Protein AF-A0A7L5DXM5-F1 (afdb_monomer_lite)

Secondary structure (DSSP, 8-state):
--------SSHHHHT-SS---BPTTS-B-GGGTT---HHHHHHHIIIIIHHHHHHHS---S--EEEEETHHHHHHHHHHHH-TTS-SEEEEES--TTHHHHHHHHT--

Foldseek 3Di:
DDDDDDDDDLLQQQLAQQQDQADPPGDGHPSSRNHRNPVVNVCCVQPPVVVVCVVVDVDDPAFEQEDEASSLVSQLVCVLPVVNRHDYYHRHHYVCPPPVNVSVVSVD

Sequence (108 aa):
MIVVAITNTDRTRDLTPTNSLTEPGGKHNEEFKNSGGGEQFISFIEKELMPHVDSLYPTALYKVLIGHSFGALTVVKVLINHTKLFNAYVAIDPSMWWDQQKLLQQAG

Structure (mmCIF, N/CA/C/O backbone):
data_AF-A0A7L5DXM5-F1
#
_entry.id   AF-A0A7L5DXM5-F1
#
loop_
_atom_site.group_PDB
_atom_site.id
_atom_site.type_symbol
_atom_site.label_atom_id
_atom_site.label_alt_id
_atom_site.label_comp_id
_atom_site.label_asym_id
_atom_site.label_entity_id
_atom_site.label_seq_id
_atom_site.pdbx_PDB_ins_code
_atom_site.Cartn_x
_atom_site.Cartn_y
_atom_site.Cartn_z
_atom_site.occupancy
_atom_site.B_iso_or_equiv
_atom_site.auth_seq_id
_atom_site.auth_comp_id
_atom_site.auth_asym_id
_atom_site.auth_atom_id
_atom_site.pdbx_PDB_model_num
ATOM 1 N N . MET A 1 1 ? -17.192 -8.108 12.432 1.00 89.88 1 MET A N 1
ATOM 2 C CA . MET A 1 1 ? -16.014 -7.799 11.592 1.00 89.88 1 MET A CA 1
ATOM 3 C C . MET A 1 1 ? -16.473 -6.885 10.473 1.00 89.88 1 MET A C 1
ATOM 5 O O . MET A 1 1 ? -17.488 -7.197 9.865 1.00 89.88 1 MET A O 1
ATOM 9 N N . ILE A 1 2 ? -15.777 -5.772 10.245 1.00 97.69 2 ILE A N 1
ATOM 10 C CA . ILE A 1 2 ? -16.022 -4.871 9.110 1.00 97.69 2 ILE A CA 1
ATOM 11 C C . ILE A 1 2 ? -14.936 -5.160 8.075 1.00 97.69 2 ILE A C 1
ATOM 13 O O . ILE A 1 2 ? -13.767 -5.270 8.439 1.00 97.69 2 ILE A O 1
ATOM 17 N N . VAL A 1 3 ? -15.323 -5.313 6.810 1.00 97.94 3 VAL A N 1
ATOM 18 C CA . VAL A 1 3 ? -14.391 -5.492 5.691 1.00 97.94 3 VAL A CA 1
ATOM 19 C C . VAL A 1 3 ? -14.474 -4.253 4.812 1.00 97.94 3 VAL A C 1
ATOM 21 O O . VAL A 1 3 ? -15.557 -3.894 4.356 1.00 97.94 3 VAL A O 1
ATOM 24 N N . VAL A 1 4 ? -13.331 -3.609 4.582 1.00 98.38 4 VAL A N 1
ATOM 25 C CA . VAL A 1 4 ? -13.213 -2.425 3.723 1.00 98.38 4 VAL A CA 1
ATOM 26 C C . VAL A 1 4 ? -12.366 -2.805 2.516 1.00 98.38 4 VAL A C 1
ATOM 28 O O . VAL A 1 4 ? -11.194 -3.143 2.662 1.00 98.38 4 VAL A O 1
ATOM 31 N N . ALA A 1 5 ? -12.965 -2.777 1.326 1.00 98.19 5 ALA A N 1
ATOM 32 C CA . ALA A 1 5 ? -12.262 -3.012 0.071 1.00 98.19 5 ALA A CA 1
ATOM 33 C C . ALA A 1 5 ? -11.892 -1.672 -0.574 1.00 98.19 5 ALA A C 1
ATOM 35 O O . ALA A 1 5 ? -12.757 -0.820 -0.769 1.00 98.19 5 ALA A O 1
ATOM 36 N N . ILE A 1 6 ? -10.616 -1.495 -0.919 1.00 98.19 6 ILE A N 1
ATOM 37 C CA . ILE A 1 6 ? -10.125 -0.300 -1.610 1.00 98.19 6 ILE A CA 1
ATOM 38 C C . ILE A 1 6 ? -10.057 -0.615 -3.104 1.00 98.19 6 ILE A C 1
ATOM 40 O O . ILE A 1 6 ? -9.240 -1.424 -3.544 1.00 98.19 6 ILE A O 1
ATOM 44 N N . THR A 1 7 ? -10.939 -0.007 -3.893 1.00 97.38 7 THR A N 1
ATOM 45 C CA . THR A 1 7 ? -10.910 -0.131 -5.355 1.00 97.38 7 THR A CA 1
ATOM 46 C C . THR A 1 7 ? -9.773 0.709 -5.929 1.00 97.38 7 THR A C 1
ATOM 48 O O . THR A 1 7 ? -9.622 1.872 -5.563 1.00 97.38 7 THR A O 1
ATOM 51 N N . ASN A 1 8 ? -8.988 0.142 -6.846 1.00 96.00 8 ASN A N 1
ATOM 52 C CA . ASN A 1 8 ? -7.878 0.863 -7.470 1.00 96.00 8 ASN A CA 1
ATOM 53 C C . ASN A 1 8 ? -8.372 1.959 -8.422 1.00 96.00 8 ASN A C 1
ATOM 55 O O . ASN A 1 8 ? -9.367 1.772 -9.122 1.00 96.00 8 ASN A O 1
ATOM 59 N N . THR A 1 9 ? -7.608 3.051 -8.505 1.00 96.19 9 THR A N 1
ATOM 60 C CA . THR A 1 9 ? -7.712 4.033 -9.597 1.00 96.19 9 THR A CA 1
ATOM 61 C C . THR A 1 9 ? -6.519 3.892 -10.538 1.00 96.19 9 THR A C 1
ATOM 63 O O . THR A 1 9 ? -6.692 3.529 -11.697 1.00 96.19 9 THR A O 1
ATOM 66 N N . ASP A 1 10 ? -5.302 4.054 -10.014 1.00 97.62 10 ASP A N 1
ATOM 67 C CA . ASP A 1 10 ? -4.047 3.725 -10.690 1.00 97.62 10 ASP A CA 1
ATOM 68 C C . ASP A 1 10 ? -3.274 2.733 -9.815 1.00 97.62 10 ASP A C 1
ATOM 70 O O . ASP A 1 10 ? -2.566 3.098 -8.876 1.00 97.62 10 ASP A O 1
ATOM 74 N N . ARG A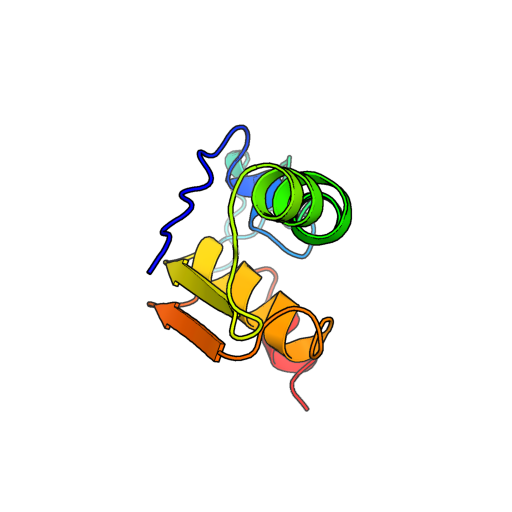 1 11 ? -3.449 1.442 -10.116 1.00 96.62 11 ARG A N 1
ATOM 75 C CA . ARG A 1 11 ? -2.883 0.343 -9.324 1.00 96.62 11 ARG A CA 1
ATOM 76 C C . ARG A 1 11 ? -1.359 0.409 -9.261 1.00 96.62 11 ARG A C 1
ATOM 78 O O . ARG A 1 11 ? -0.781 0.096 -8.223 1.00 96.62 11 ARG A O 1
ATOM 85 N N . THR A 1 12 ? -0.706 0.749 -10.369 1.00 97.31 12 THR A N 1
ATOM 86 C CA . THR A 1 12 ? 0.756 0.768 -10.427 1.00 97.31 12 THR A CA 1
ATOM 87 C C . THR A 1 12 ? 1.293 1.927 -9.609 1.00 97.31 12 THR A C 1
ATOM 89 O O . THR A 1 12 ? 2.218 1.722 -8.830 1.00 97.31 12 THR A O 1
ATOM 92 N N . ARG A 1 13 ? 0.684 3.112 -9.709 1.00 98.38 13 ARG A N 1
ATOM 93 C CA . ARG A 1 13 ? 1.037 4.255 -8.863 1.00 98.38 13 ARG A CA 1
ATOM 94 C C . ARG A 1 13 ? 0.856 3.928 -7.385 1.00 98.38 13 ARG A C 1
ATOM 96 O O . ARG A 1 13 ? 1.805 4.050 -6.619 1.00 98.38 13 ARG A O 1
ATOM 103 N N . ASP A 1 14 ? -0.337 3.491 -7.001 1.00 98.56 14 ASP A N 1
ATOM 104 C CA . ASP A 1 14 ? -0.735 3.401 -5.594 1.00 98.56 14 ASP A CA 1
ATOM 105 C C . ASP A 1 14 ? -0.070 2.224 -4.861 1.00 98.56 14 ASP A C 1
ATOM 107 O O . ASP A 1 14 ? 0.212 2.310 -3.667 1.00 98.56 14 ASP A O 1
ATOM 111 N N . LEU A 1 15 ? 0.210 1.116 -5.560 1.00 98.38 15 LEU A N 1
ATOM 112 C CA . LEU A 1 15 ? 0.685 -0.123 -4.931 1.00 98.38 15 LEU A CA 1
ATOM 113 C C . LEU A 1 15 ? 2.190 -0.388 -5.092 1.00 98.38 15 LEU A C 1
ATOM 115 O O . LEU A 1 15 ? 2.660 -1.489 -4.799 1.00 98.38 15 LEU A O 1
ATOM 119 N N . THR A 1 16 ? 2.970 0.593 -5.552 1.00 98.06 16 THR A N 1
ATOM 120 C CA . THR A 1 16 ? 4.429 0.449 -5.687 1.00 98.06 16 THR A CA 1
ATOM 121 C C . THR A 1 16 ? 5.174 1.497 -4.851 1.00 98.06 16 THR A C 1
ATOM 123 O O . THR A 1 16 ? 4.828 2.680 -4.876 1.00 98.06 16 THR A O 1
ATOM 126 N N . PRO A 1 17 ? 6.196 1.092 -4.071 1.00 96.56 17 PRO A N 1
ATOM 127 C CA . PRO A 1 17 ? 6.851 1.975 -3.104 1.00 96.56 17 PRO A CA 1
ATOM 128 C C . PRO A 1 17 ? 7.848 2.951 -3.740 1.00 96.56 17 PRO A C 1
ATOM 130 O O . PRO A 1 17 ? 8.207 3.947 -3.121 1.00 96.56 17 PRO A O 1
ATOM 133 N N . THR A 1 18 ? 8.331 2.652 -4.945 1.00 96.94 18 THR A N 1
ATOM 134 C CA . THR A 1 18 ? 9.346 3.428 -5.665 1.00 96.94 18 THR A CA 1
ATOM 135 C C . THR A 1 18 ? 8.997 3.501 -7.143 1.00 96.94 18 THR A C 1
ATOM 137 O O . THR A 1 18 ? 8.329 2.608 -7.670 1.00 96.94 18 THR A O 1
ATOM 140 N N . ASN A 1 19 ? 9.460 4.559 -7.810 1.00 96.88 19 ASN A N 1
ATOM 141 C CA . ASN A 1 19 ? 9.331 4.680 -9.255 1.00 96.88 19 ASN A CA 1
ATOM 142 C C . ASN A 1 19 ? 10.372 3.785 -9.942 1.00 96.88 19 ASN A C 1
ATOM 144 O O . ASN A 1 19 ? 11.572 3.906 -9.688 1.00 96.88 19 ASN A O 1
ATOM 148 N N . SER A 1 20 ? 9.903 2.869 -10.783 1.00 96.50 20 SER A N 1
ATOM 149 C CA . SER A 1 20 ? 10.738 1.967 -11.569 1.00 96.50 20 SER A CA 1
ATOM 150 C C . SER A 1 20 ? 10.014 1.593 -12.853 1.00 96.50 20 SER A C 1
ATOM 152 O O . SER A 1 20 ? 8.805 1.392 -12.849 1.00 96.50 20 SER A O 1
ATOM 154 N N . LEU A 1 21 ? 10.760 1.464 -13.947 1.00 95.75 21 LEU A N 1
ATOM 155 C CA . LEU A 1 21 ? 10.246 0.981 -15.232 1.00 95.75 21 LEU A CA 1
ATOM 156 C C . LEU A 1 21 ? 10.601 -0.487 -15.478 1.00 95.75 21 LEU A C 1
ATOM 158 O O . LEU A 1 21 ? 10.367 -0.998 -16.566 1.00 95.75 21 LEU A O 1
ATOM 162 N N . THR A 1 22 ? 11.240 -1.149 -14.516 1.00 93.19 22 THR A N 1
ATOM 163 C CA . THR A 1 22 ? 11.949 -2.404 -14.766 1.00 93.19 22 THR A CA 1
ATOM 164 C C . THR A 1 22 ? 11.161 -3.605 -14.268 1.00 93.19 22 THR A C 1
ATOM 166 O O . THR A 1 22 ? 10.847 -3.718 -13.084 1.00 93.19 22 THR A O 1
ATOM 169 N N . GLU A 1 23 ? 10.900 -4.538 -15.173 1.00 89.69 23 GLU A N 1
ATOM 170 C CA . GLU A 1 23 ? 10.325 -5.849 -14.894 1.00 89.69 23 GLU A CA 1
ATOM 171 C C . GLU A 1 23 ? 11.373 -6.876 -14.437 1.00 89.69 23 GLU A C 1
ATOM 173 O O . GLU A 1 23 ? 12.585 -6.670 -14.608 1.00 89.69 23 GLU A O 1
ATOM 178 N N . PRO A 1 24 ? 10.934 -8.039 -13.912 1.00 85.81 24 PRO A N 1
ATOM 179 C CA . PRO A 1 24 ? 11.821 -9.178 -13.723 1.00 85.81 24 PRO A CA 1
ATOM 180 C C . PRO A 1 24 ? 12.572 -9.505 -15.019 1.00 85.81 24 PRO A C 1
ATOM 182 O O . PRO A 1 24 ? 11.982 -9.626 -16.091 1.00 85.81 24 PRO A O 1
ATOM 185 N N . GLY A 1 25 ? 13.895 -9.645 -14.925 1.00 85.38 25 GLY A N 1
ATOM 186 C CA . GLY A 1 25 ? 14.756 -9.882 -16.088 1.00 85.38 25 GLY A CA 1
ATOM 187 C C . GLY A 1 25 ? 15.239 -8.616 -16.805 1.00 85.38 25 GLY A C 1
ATOM 188 O O . GLY A 1 25 ? 15.897 -8.735 -17.834 1.00 85.38 25 GLY A O 1
ATOM 189 N N . GLY A 1 26 ? 14.962 -7.420 -16.272 1.00 85.25 26 GLY A N 1
ATOM 190 C CA . GLY A 1 26 ? 15.592 -6.175 -16.725 1.00 85.25 26 GLY A CA 1
ATOM 191 C C . GLY A 1 26 ? 14.915 -5.499 -17.919 1.00 85.25 26 GLY A C 1
ATOM 192 O O . GLY A 1 26 ? 15.464 -4.546 -18.467 1.00 85.25 26 GLY A O 1
ATOM 193 N N . LYS A 1 27 ? 13.739 -5.975 -18.339 1.00 90.06 27 LYS A N 1
ATOM 194 C CA . LYS A 1 27 ? 12.966 -5.351 -19.420 1.00 90.06 27 LYS A CA 1
ATOM 195 C C . LYS A 1 27 ? 12.299 -4.070 -18.934 1.00 90.06 27 LYS A C 1
ATOM 197 O O . LYS A 1 27 ? 11.851 -4.006 -17.792 1.00 90.06 27 LYS A O 1
ATOM 202 N N . HIS A 1 28 ? 12.203 -3.075 -19.810 1.00 92.19 28 HIS A N 1
ATOM 203 C CA . HIS A 1 28 ? 11.390 -1.894 -19.549 1.00 92.19 28 HIS A CA 1
ATOM 204 C C . HIS A 1 28 ? 9.918 -2.159 -19.862 1.00 92.19 28 HIS A C 1
ATOM 206 O O . HIS A 1 28 ? 9.602 -2.719 -20.911 1.00 92.19 28 HIS A O 1
ATOM 212 N N . ASN A 1 29 ? 9.039 -1.727 -18.959 1.00 93.25 29 ASN A N 1
ATOM 213 C CA . ASN A 1 29 ? 7.595 -1.726 -19.139 1.00 93.25 29 ASN A CA 1
ATOM 214 C C . ASN A 1 29 ? 7.043 -0.306 -18.919 1.00 93.25 29 ASN A C 1
ATOM 216 O O . ASN A 1 29 ? 7.050 0.228 -17.809 1.00 93.25 29 ASN A O 1
ATOM 220 N N . GLU A 1 30 ? 6.527 0.289 -19.995 1.00 94.00 30 GLU A N 1
ATOM 221 C CA . GLU A 1 30 ? 5.925 1.628 -20.005 1.00 94.00 30 GLU A CA 1
ATOM 222 C C . GLU A 1 30 ? 4.647 1.732 -19.157 1.00 94.00 30 GLU A C 1
ATOM 224 O O . GLU A 1 30 ? 4.268 2.825 -18.736 1.00 94.00 30 GLU A O 1
ATOM 229 N N . GLU A 1 31 ? 3.987 0.615 -18.842 1.00 91.31 31 GLU A N 1
ATOM 230 C CA . GLU A 1 31 ? 2.853 0.584 -17.911 1.00 91.31 31 GLU A CA 1
ATOM 231 C C . GLU A 1 31 ? 3.269 0.983 -16.488 1.00 91.31 31 GLU A C 1
ATOM 233 O O . GLU A 1 31 ? 2.430 1.388 -15.680 1.00 91.31 31 GLU A O 1
ATOM 238 N N . PHE A 1 32 ? 4.568 0.919 -16.172 1.00 95.94 32 PHE A N 1
ATOM 239 C CA . PHE A 1 32 ? 5.099 1.289 -14.863 1.00 95.94 32 PHE A CA 1
ATOM 240 C C . PHE A 1 32 ? 5.524 2.755 -14.754 1.00 95.94 32 PHE A C 1
ATOM 242 O O . PHE A 1 32 ? 5.980 3.180 -13.692 1.00 95.94 32 PHE A O 1
ATOM 249 N N . LYS A 1 33 ? 5.327 3.565 -15.800 1.00 96.06 33 LYS A N 1
ATOM 250 C CA . LYS A 1 33 ? 5.734 4.982 -15.819 1.00 96.06 33 LYS A CA 1
ATOM 251 C C . LYS A 1 33 ? 5.174 5.824 -14.671 1.00 96.06 33 LYS A C 1
ATOM 253 O O . LYS A 1 33 ? 5.848 6.735 -14.201 1.00 96.06 33 LYS A O 1
ATOM 258 N N . ASN A 1 34 ? 3.982 5.482 -14.182 1.00 96.62 34 ASN A N 1
ATOM 259 C CA . ASN A 1 34 ? 3.319 6.183 -13.080 1.00 96.62 34 ASN A CA 1
ATOM 260 C C . ASN A 1 34 ? 3.622 5.581 -11.693 1.00 96.62 34 ASN A C 1
ATOM 262 O O . ASN A 1 34 ? 3.011 5.996 -10.713 1.00 96.62 34 ASN A O 1
ATOM 266 N N . SER A 1 35 ? 4.510 4.588 -11.590 1.00 97.94 35 SER A N 1
ATOM 267 C CA . SER A 1 35 ? 4.829 3.913 -10.324 1.00 97.94 35 SER A CA 1
ATOM 268 C C . SER A 1 35 ? 5.433 4.846 -9.262 1.00 97.94 35 SER A C 1
ATOM 270 O O . SER A 1 35 ? 5.935 5.930 -9.565 1.00 97.94 35 SER A O 1
ATOM 272 N N . GLY A 1 36 ? 5.430 4.400 -8.004 1.00 97.69 36 GLY A N 1
ATOM 273 C CA . GLY A 1 36 ? 6.103 5.072 -6.891 1.00 97.69 36 GLY A CA 1
ATOM 274 C C . GLY A 1 36 ? 5.223 5.972 -6.028 1.00 97.69 36 GLY A C 1
ATOM 275 O O . GLY A 1 36 ? 5.755 6.751 -5.244 1.00 97.69 36 GLY A O 1
ATOM 276 N N . GLY A 1 37 ? 3.899 5.871 -6.144 1.00 98.19 37 GLY A N 1
ATOM 277 C CA . GLY A 1 37 ? 2.934 6.611 -5.325 1.00 98.19 37 GLY A CA 1
ATOM 278 C C . GLY A 1 37 ? 2.556 5.932 -4.001 1.00 98.19 37 GLY A C 1
ATOM 279 O O . GLY A 1 37 ? 1.593 6.343 -3.352 1.00 98.19 37 GLY A O 1
ATOM 280 N N . GLY A 1 38 ? 3.273 4.877 -3.598 1.00 97.62 38 GLY A N 1
ATOM 281 C CA . GLY A 1 38 ? 2.915 4.055 -2.441 1.00 97.62 38 GLY A CA 1
ATOM 282 C C . GLY A 1 38 ? 2.805 4.816 -1.118 1.00 97.62 38 GLY A C 1
ATOM 283 O O . GLY A 1 38 ? 1.890 4.551 -0.345 1.00 97.62 38 GLY A O 1
ATOM 284 N N . GLU A 1 39 ? 3.677 5.791 -0.846 1.00 98.00 39 GLU A N 1
ATOM 285 C CA . GLU A 1 39 ? 3.585 6.589 0.392 1.00 98.00 39 GLU A CA 1
ATOM 286 C C . GLU A 1 39 ? 2.348 7.495 0.411 1.00 98.00 39 GLU A C 1
ATOM 288 O O . GLU A 1 39 ? 1.711 7.657 1.452 1.00 98.00 39 GLU A O 1
ATOM 293 N N . GLN A 1 40 ? 1.959 8.058 -0.738 1.00 98.56 40 GLN A N 1
ATOM 294 C CA . GLN A 1 40 ? 0.731 8.846 -0.842 1.00 98.56 40 GLN A CA 1
ATOM 295 C C . GLN A 1 40 ? -0.496 7.964 -0.603 1.00 98.56 40 GLN A C 1
ATOM 297 O O . GLN A 1 40 ? -1.404 8.365 0.123 1.00 98.56 40 GLN A O 1
ATOM 302 N N . PHE A 1 41 ? -0.496 6.745 -1.144 1.00 98.62 41 PHE A N 1
ATOM 303 C CA . PHE A 1 41 ? -1.568 5.783 -0.911 1.00 98.62 41 PHE A CA 1
ATOM 304 C C . PHE A 1 41 ? -1.672 5.365 0.565 1.00 98.62 41 PHE A C 1
ATOM 306 O O . PHE A 1 41 ? -2.767 5.337 1.125 1.00 98.62 41 PHE A O 1
ATOM 313 N N . ILE A 1 42 ? -0.541 5.114 1.233 1.00 98.56 42 ILE A N 1
ATOM 314 C CA . ILE A 1 42 ? -0.512 4.814 2.674 1.00 98.56 42 ILE A CA 1
ATOM 315 C C . ILE A 1 42 ? -1.022 6.012 3.488 1.00 98.56 42 ILE A C 1
ATOM 317 O O . ILE A 1 42 ? -1.836 5.833 4.394 1.00 98.56 42 ILE A O 1
ATOM 321 N N . SER A 1 43 ? -0.616 7.236 3.133 1.00 98.62 43 SER A N 1
ATOM 322 C CA . SER A 1 43 ? -1.103 8.453 3.792 1.00 98.62 43 SER A CA 1
ATOM 323 C C . SER A 1 43 ? -2.611 8.646 3.612 1.00 98.62 43 SER A C 1
ATOM 325 O O . SER A 1 43 ? -3.268 9.082 4.553 1.00 98.62 43 SER A O 1
ATOM 327 N N . PHE A 1 44 ? -3.170 8.324 2.442 1.00 98.62 44 PHE A N 1
ATOM 328 C CA . PHE A 1 44 ? -4.620 8.326 2.221 1.00 98.62 44 PHE A CA 1
ATOM 329 C C 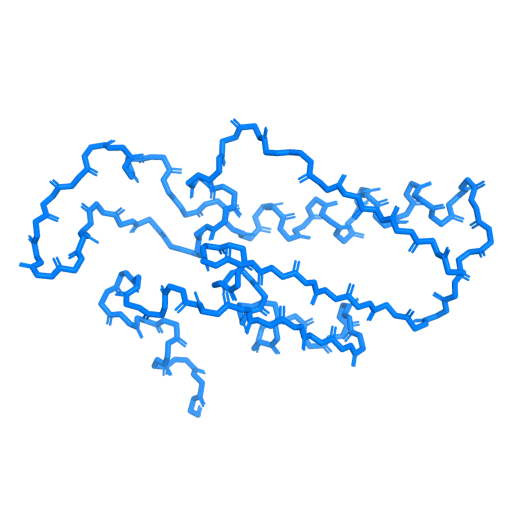. PHE A 1 44 ? -5.319 7.324 3.150 1.00 98.62 44 PHE A C 1
ATOM 331 O O . PHE A 1 44 ? -6.301 7.664 3.813 1.00 98.62 44 PHE A O 1
ATOM 338 N N . ILE A 1 45 ? -4.789 6.099 3.249 1.00 98.56 45 ILE A N 1
ATOM 339 C CA . ILE A 1 45 ? -5.344 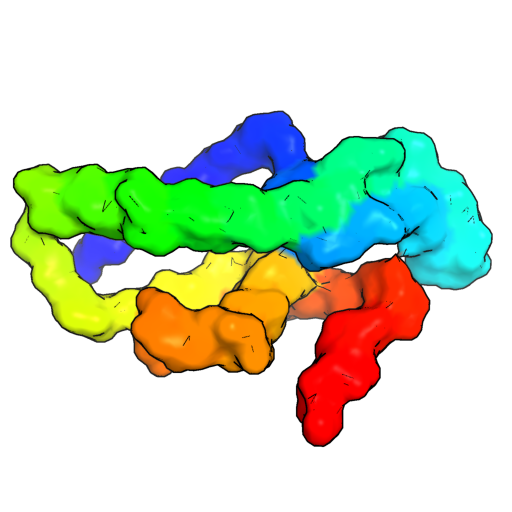5.073 4.138 1.00 98.56 45 ILE A CA 1
ATOM 340 C C . ILE A 1 45 ? -5.366 5.574 5.588 1.00 98.56 45 ILE A C 1
ATOM 342 O O . ILE A 1 45 ? -6.401 5.491 6.248 1.00 98.56 45 ILE A O 1
ATOM 346 N N . GLU A 1 46 ? -4.240 6.098 6.074 1.00 98.44 46 GLU A N 1
ATOM 347 C CA . GLU A 1 46 ? -4.076 6.544 7.460 1.00 98.44 46 GLU A CA 1
ATOM 348 C C . GLU A 1 46 ? -4.916 7.781 7.790 1.00 98.44 46 GLU A C 1
ATOM 350 O O . GLU A 1 46 ? -5.564 7.823 8.834 1.00 98.44 46 GLU A O 1
ATOM 355 N N . LYS A 1 47 ? -4.878 8.806 6.936 1.00 98.62 47 LYS A N 1
ATOM 356 C CA . LYS A 1 47 ? -5.359 10.150 7.294 1.00 98.62 47 LYS A CA 1
ATOM 357 C C . LYS A 1 47 ? -6.757 10.457 6.788 1.00 98.62 47 LYS A C 1
ATOM 359 O O . LYS A 1 47 ? -7.372 11.398 7.279 1.00 98.62 47 LYS A O 1
ATOM 364 N N . GLU A 1 48 ? -7.260 9.682 5.833 1.00 98.75 48 GLU A N 1
ATOM 365 C CA . GLU A 1 48 ? -8.565 9.925 5.219 1.00 98.75 48 GLU A CA 1
ATOM 366 C C . GLU A 1 48 ? -9.483 8.718 5.397 1.00 98.75 48 GLU A C 1
ATOM 368 O O . GLU A 1 48 ? -10.518 8.821 6.056 1.00 98.75 48 GLU A O 1
ATOM 373 N N . LEU A 1 49 ? -9.090 7.552 4.874 1.00 98.38 49 LEU A N 1
ATOM 374 C CA . LEU A 1 49 ? -9.960 6.376 4.856 1.00 98.38 49 LEU A CA 1
ATOM 375 C C . LEU A 1 49 ? -10.258 5.848 6.262 1.00 98.38 49 LEU A C 1
ATOM 377 O O . LEU A 1 49 ? -11.423 5.639 6.597 1.00 98.38 49 LEU A O 1
ATOM 381 N N . MET A 1 50 ? -9.228 5.619 7.083 1.00 97.75 50 MET A N 1
ATOM 382 C CA . MET A 1 50 ? -9.423 5.104 8.440 1.00 97.75 50 MET A CA 1
ATOM 383 C C . MET A 1 50 ? -10.291 6.045 9.294 1.00 97.75 50 MET A C 1
ATOM 385 O O . MET A 1 50 ? -11.300 5.564 9.810 1.00 97.75 50 MET A O 1
ATOM 389 N N . PRO A 1 51 ? -10.008 7.364 9.393 1.00 98.38 51 PRO A N 1
ATOM 390 C CA . PRO A 1 51 ? -10.869 8.293 10.123 1.00 98.38 51 PRO A CA 1
ATOM 391 C C . PRO A 1 51 ? -12.299 8.337 9.590 1.00 98.38 51 PRO A C 1
ATOM 393 O O . PRO A 1 51 ? -13.243 8.420 10.373 1.00 98.38 51 PRO A O 1
ATOM 396 N N . HIS A 1 52 ? -12.482 8.248 8.269 1.00 98.62 52 HIS A N 1
ATOM 397 C CA . HIS A 1 52 ? -13.815 8.232 7.680 1.00 98.62 52 HIS A CA 1
ATOM 398 C C . HIS A 1 52 ? -14.611 6.991 8.112 1.00 98.62 52 HIS A C 1
ATOM 400 O O . HIS A 1 52 ? -15.751 7.119 8.558 1.00 98.62 52 HIS A O 1
ATOM 406 N N . VAL A 1 53 ? -14.007 5.800 8.057 1.00 98.38 53 VAL A N 1
ATOM 407 C CA . VAL A 1 53 ? -14.659 4.550 8.486 1.00 98.38 53 VAL A CA 1
ATOM 408 C C . VAL A 1 53 ? -14.926 4.557 9.994 1.00 98.38 53 VAL A C 1
ATOM 410 O O . VAL A 1 53 ? -16.033 4.211 10.405 1.00 98.38 53 VAL A O 1
ATOM 413 N N . ASP A 1 54 ? -13.958 5.006 10.799 1.00 97.81 54 ASP A N 1
ATOM 414 C CA . ASP A 1 54 ? -14.078 5.131 12.259 1.00 97.81 54 ASP A CA 1
ATOM 415 C C . ASP A 1 54 ? -15.187 6.132 12.660 1.00 97.81 54 ASP A C 1
ATOM 417 O O . ASP A 1 54 ? -15.801 5.986 13.715 1.00 97.81 54 ASP A O 1
ATOM 421 N N . SER A 1 55 ? -15.494 7.124 11.812 1.00 98.38 55 SER A N 1
ATOM 422 C CA . SER A 1 55 ? -16.582 8.087 12.057 1.00 98.38 55 SER A CA 1
ATOM 423 C C . SER A 1 55 ? -17.984 7.531 11.779 1.00 98.38 55 SER A C 1
ATOM 425 O O . SER A 1 55 ? -18.962 7.994 12.365 1.00 98.38 55 SER A O 1
ATOM 427 N N . LEU A 1 56 ? -18.092 6.548 10.879 1.00 98.38 56 LEU A N 1
ATOM 428 C CA . LEU A 1 56 ? -19.371 5.996 10.421 1.00 98.38 56 LEU A CA 1
ATOM 429 C C . LEU A 1 56 ? -19.763 4.707 11.143 1.00 98.38 56 LEU A C 1
ATOM 431 O O . LEU A 1 56 ? -20.947 4.375 11.201 1.00 98.38 56 LEU A O 1
ATOM 435 N N . TYR A 1 57 ? -18.788 3.971 11.675 1.00 97.88 57 TYR A N 1
ATOM 436 C CA . TYR A 1 57 ? -19.007 2.651 12.250 1.00 97.88 57 TYR A CA 1
ATOM 437 C C . TYR A 1 57 ? -18.228 2.473 13.558 1.00 97.88 57 TYR A C 1
ATOM 439 O O . TYR A 1 57 ? -17.117 2.980 13.683 1.00 97.88 57 TYR A O 1
ATOM 447 N N . PRO A 1 58 ? -18.749 1.691 14.521 1.00 96.81 58 PRO A N 1
ATOM 448 C CA . PRO A 1 58 ? -18.003 1.324 15.721 1.00 96.81 58 PRO A CA 1
ATOM 449 C C . PRO A 1 58 ? -16.915 0.299 15.367 1.00 96.81 58 PRO A C 1
ATOM 451 O O . PRO A 1 58 ? -17.129 -0.916 15.423 1.00 96.81 58 PRO A O 1
ATOM 454 N N . THR A 1 59 ? -15.751 0.782 14.941 1.00 97.69 59 THR A N 1
ATOM 455 C CA . THR A 1 59 ? -14.617 -0.061 14.556 1.00 97.69 59 THR A CA 1
ATOM 456 C C . THR A 1 59 ? -13.894 -0.639 15.774 1.00 97.69 59 THR A C 1
ATOM 458 O O . THR A 1 59 ? -13.939 -0.110 16.885 1.00 97.69 59 THR A O 1
ATOM 461 N N . ALA A 1 60 ? -13.225 -1.776 15.577 1.00 96.31 60 ALA A N 1
ATOM 462 C CA . ALA A 1 60 ? -12.361 -2.364 16.594 1.00 96.31 60 ALA A CA 1
ATOM 463 C C . ALA A 1 60 ? -10.949 -1.765 16.514 1.00 96.31 60 ALA A C 1
ATOM 465 O O . ALA A 1 60 ? -10.481 -1.403 15.435 1.00 96.31 60 ALA A O 1
ATOM 466 N N . LEU A 1 61 ? -10.233 -1.755 17.643 1.00 95.25 61 LEU A N 1
ATOM 467 C C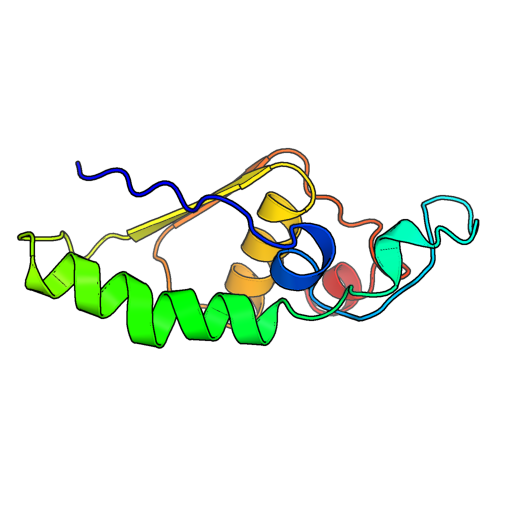A . LEU A 1 61 ? -8.830 -1.321 17.684 1.00 95.25 61 LEU A CA 1
ATOM 468 C C . LEU A 1 61 ? -7.901 -2.227 16.860 1.00 95.25 61 LEU A C 1
ATOM 470 O O . LEU A 1 61 ? -6.860 -1.767 16.406 1.00 95.25 61 LEU A O 1
ATOM 474 N N . TYR A 1 62 ? -8.267 -3.502 16.679 1.00 97.88 62 TYR A N 1
ATOM 475 C CA . TYR A 1 62 ? -7.468 -4.473 15.935 1.00 97.88 62 TYR A CA 1
ATOM 476 C C . TYR A 1 62 ? -7.747 -4.382 14.428 1.00 97.88 62 TYR A C 1
ATOM 478 O O . TYR A 1 62 ? -8.830 -4.749 13.968 1.00 97.88 62 TYR A O 1
ATOM 486 N N . LYS A 1 63 ? -6.756 -3.916 13.663 1.00 98.00 63 LYS A N 1
ATOM 487 C CA . LYS A 1 63 ? -6.821 -3.661 12.218 1.00 98.00 63 LYS A CA 1
ATOM 488 C C . LYS A 1 63 ? -5.877 -4.604 11.463 1.00 98.00 63 LYS A C 1
ATOM 490 O O . LYS A 1 63 ? -4.737 -4.814 11.878 1.00 98.00 63 LYS A O 1
ATOM 495 N N . VAL A 1 64 ? -6.344 -5.152 10.340 1.00 98.50 64 VAL A N 1
ATOM 496 C CA . VAL A 1 64 ? -5.582 -6.082 9.487 1.00 98.50 64 VAL A CA 1
ATOM 497 C C . VAL A 1 64 ? -5.442 -5.499 8.086 1.00 98.50 64 VAL A C 1
ATOM 499 O O . VAL A 1 64 ? -6.439 -5.070 7.509 1.00 98.50 64 VAL A O 1
ATOM 502 N N . LEU A 1 65 ? -4.227 -5.519 7.534 1.00 98.69 65 LEU A N 1
ATOM 503 C CA . LEU A 1 65 ? -3.964 -5.171 6.138 1.00 98.69 65 LEU A CA 1
ATOM 504 C C . LEU A 1 65 ? -3.720 -6.439 5.314 1.00 98.69 65 LEU A C 1
ATOM 506 O O . LEU A 1 65 ? -2.875 -7.262 5.664 1.00 98.69 65 LEU A O 1
ATOM 510 N N . ILE A 1 66 ? -4.442 -6.587 4.205 1.00 98.75 66 ILE A N 1
ATOM 511 C CA . ILE A 1 66 ? -4.349 -7.745 3.309 1.00 98.75 66 ILE A CA 1
ATOM 512 C C . ILE A 1 66 ? -4.082 -7.252 1.891 1.00 98.75 66 ILE A C 1
ATOM 514 O O . ILE A 1 66 ? -4.735 -6.320 1.424 1.00 98.75 66 ILE A O 1
ATOM 518 N N . GLY A 1 67 ? -3.161 -7.902 1.185 1.00 98.62 67 GLY A N 1
ATOM 519 C CA . GLY A 1 67 ? -2.894 -7.602 -0.215 1.00 98.62 67 GLY A CA 1
ATOM 520 C C . GLY A 1 67 ? -2.311 -8.790 -0.967 1.00 98.62 67 GLY A C 1
ATOM 521 O O . GLY A 1 67 ? -1.790 -9.727 -0.366 1.00 98.62 67 GLY A O 1
ATOM 522 N N . HIS A 1 68 ? -2.403 -8.728 -2.295 1.00 98.62 68 HIS A N 1
ATOM 523 C CA . HIS A 1 68 ? -1.862 -9.717 -3.229 1.00 98.62 68 HIS A CA 1
ATOM 524 C C . HIS A 1 68 ? -0.998 -9.034 -4.299 1.00 98.62 68 HIS A C 1
ATOM 526 O O . HIS A 1 68 ? -1.346 -7.932 -4.747 1.00 98.62 68 HIS A O 1
ATOM 532 N N . SER A 1 69 ? 0.097 -9.665 -4.741 1.00 97.88 69 SER A N 1
ATOM 533 C CA . SER A 1 69 ? 0.990 -9.126 -5.782 1.00 97.88 69 SER A CA 1
ATOM 534 C C . SER A 1 69 ? 1.523 -7.728 -5.390 1.00 97.88 69 SER A C 1
ATOM 536 O O . SER A 1 69 ? 2.147 -7.597 -4.337 1.00 97.88 69 SER A O 1
ATOM 538 N N . PHE A 1 70 ? 1.256 -6.651 -6.144 1.00 98.12 70 PHE A N 1
ATOM 539 C CA . PHE A 1 70 ? 1.615 -5.282 -5.723 1.00 98.12 70 PHE A CA 1
ATOM 540 C C . PHE A 1 70 ? 0.901 -4.847 -4.439 1.00 98.12 70 PHE A C 1
ATOM 542 O O . PHE A 1 70 ? 1.492 -4.165 -3.617 1.00 98.12 70 PHE A O 1
ATOM 549 N N . GLY A 1 71 ? -0.321 -5.317 -4.183 1.00 98.50 71 GLY A N 1
ATOM 550 C CA . GLY A 1 71 ? -0.961 -5.065 -2.891 1.00 98.50 71 GLY A CA 1
ATOM 551 C C . GLY A 1 71 ? -0.177 -5.695 -1.739 1.00 98.50 71 GLY A C 1
ATOM 552 O O . GLY A 1 71 ? -0.032 -5.086 -0.686 1.00 98.50 71 GLY A O 1
ATOM 553 N N . ALA A 1 72 ? 0.382 -6.891 -1.947 1.00 98.38 72 ALA A N 1
ATOM 554 C CA . ALA A 1 72 ? 1.251 -7.545 -0.970 1.00 98.38 72 ALA A CA 1
ATOM 555 C C . ALA A 1 72 ? 2.614 -6.839 -0.843 1.00 98.38 72 ALA A C 1
ATOM 557 O O . ALA A 1 72 ? 3.163 -6.780 0.254 1.00 98.38 72 ALA A O 1
ATOM 558 N N . LEU A 1 73 ? 3.126 -6.230 -1.919 1.00 98.12 73 LEU A N 1
ATOM 559 C CA . LEU A 1 73 ? 4.290 -5.340 -1.864 1.00 98.12 73 LEU A CA 1
ATOM 560 C C . LEU A 1 73 ? 4.017 -4.117 -0.968 1.00 98.12 73 LEU A C 1
ATOM 562 O O . LEU A 1 73 ? 4.835 -3.796 -0.106 1.00 98.12 73 LEU A O 1
ATOM 566 N N . THR A 1 74 ? 2.845 -3.484 -1.099 1.00 98.44 74 THR A N 1
ATOM 567 C CA . THR A 1 74 ? 2.397 -2.415 -0.189 1.00 98.44 74 THR A CA 1
ATOM 568 C C . THR A 1 74 ? 2.252 -2.915 1.246 1.00 98.44 74 THR A C 1
ATOM 570 O O . THR A 1 74 ? 2.686 -2.231 2.166 1.00 98.44 74 THR A O 1
ATOM 573 N N . VAL A 1 75 ? 1.698 -4.114 1.462 1.00 98.44 75 VAL A N 1
ATOM 574 C CA . VAL A 1 75 ? 1.589 -4.712 2.806 1.00 98.44 75 VAL A CA 1
ATOM 575 C C . VAL A 1 75 ? 2.963 -4.823 3.465 1.00 98.44 75 VAL A C 1
ATOM 577 O O . VAL A 1 75 ? 3.123 -4.389 4.604 1.00 98.44 75 VAL A O 1
ATOM 580 N N . VAL A 1 76 ? 3.965 -5.342 2.747 1.00 97.75 76 VAL A N 1
ATOM 581 C CA . VAL A 1 76 ? 5.341 -5.438 3.260 1.00 97.75 76 VAL A CA 1
ATOM 582 C C . VAL A 1 76 ? 5.917 -4.048 3.535 1.00 97.75 76 VAL A C 1
ATOM 584 O O . VAL A 1 76 ? 6.505 -3.836 4.590 1.00 97.75 76 VAL A O 1
ATOM 587 N N . LYS A 1 77 ? 5.695 -3.078 2.642 1.00 97.44 77 LYS A N 1
ATOM 588 C CA . LYS A 1 77 ? 6.130 -1.685 2.824 1.00 97.44 77 LYS A CA 1
ATOM 589 C C . LYS A 1 77 ? 5.556 -1.051 4.099 1.00 97.44 77 LYS A C 1
ATOM 591 O O . LYS A 1 77 ? 6.291 -0.419 4.857 1.00 97.44 77 LYS A O 1
ATOM 596 N N . VAL A 1 78 ? 4.262 -1.238 4.362 1.00 98.00 78 VAL A N 1
ATOM 597 C CA . VAL A 1 78 ? 3.611 -0.755 5.591 1.00 98.00 78 VAL A CA 1
ATOM 598 C C . VAL A 1 78 ? 4.177 -1.475 6.813 1.00 98.00 78 VAL A C 1
ATOM 600 O O . VAL A 1 78 ? 4.503 -0.819 7.797 1.00 98.00 78 VAL A O 1
ATOM 603 N N . LEU A 1 79 ? 4.373 -2.794 6.738 1.00 96.62 79 LEU A N 1
ATOM 604 C CA . LEU A 1 79 ? 4.962 -3.573 7.826 1.00 96.62 79 LEU A CA 1
ATOM 605 C C . LEU A 1 79 ? 6.346 -3.044 8.237 1.00 96.62 79 LEU A C 1
ATOM 607 O O . LEU A 1 79 ? 6.618 -2.959 9.430 1.00 96.62 79 LEU A O 1
ATOM 611 N N . ILE A 1 80 ? 7.208 -2.671 7.283 1.00 95.19 80 ILE A N 1
ATOM 612 C CA . ILE A 1 80 ? 8.578 -2.227 7.593 1.00 95.19 80 ILE A CA 1
ATOM 613 C C . ILE A 1 80 ? 8.680 -0.745 7.989 1.00 95.19 80 ILE A C 1
ATOM 615 O O . ILE A 1 80 ? 9.552 -0.387 8.777 1.00 95.19 80 ILE A O 1
ATOM 619 N N . ASN A 1 81 ? 7.827 0.139 7.453 1.00 96.00 81 ASN A N 1
ATOM 620 C CA . ASN A 1 81 ? 7.988 1.593 7.625 1.00 96.00 81 ASN A CA 1
ATOM 621 C C . ASN A 1 81 ? 6.865 2.266 8.421 1.00 96.00 81 ASN A C 1
ATOM 623 O O . ASN A 1 81 ? 7.055 3.374 8.912 1.00 96.00 81 ASN A O 1
ATOM 627 N N . HIS A 1 82 ? 5.731 1.591 8.600 1.00 96.19 82 HIS A N 1
ATOM 628 C CA . HIS A 1 82 ? 4.517 2.125 9.223 1.00 96.19 82 HIS A CA 1
ATOM 629 C C . HIS A 1 82 ? 3.987 1.152 10.288 1.00 96.19 82 HIS A C 1
ATOM 631 O O . HIS A 1 82 ? 2.796 0.855 10.362 1.00 96.19 82 HIS A O 1
ATOM 637 N N . THR A 1 83 ? 4.893 0.653 11.138 1.00 93.62 83 THR A N 1
ATOM 638 C CA . THR A 1 83 ? 4.685 -0.469 12.083 1.00 93.62 83 THR A CA 1
ATOM 639 C C . THR A 1 83 ? 3.523 -0.302 13.066 1.00 93.62 83 THR A C 1
ATOM 641 O O . THR A 1 83 ? 3.091 -1.279 13.674 1.00 93.62 83 THR A O 1
ATOM 644 N N . LYS A 1 84 ? 3.009 0.920 13.240 1.00 95.38 84 LYS A N 1
ATOM 645 C CA . LYS A 1 84 ? 1.907 1.246 14.159 1.00 95.38 84 LYS A CA 1
ATOM 646 C C . LYS A 1 84 ? 0.536 1.330 13.482 1.00 95.38 84 LYS A C 1
ATOM 648 O O . LYS A 1 84 ? -0.457 1.484 14.187 1.00 95.38 84 LYS A O 1
ATOM 653 N N . LEU A 1 85 ? 0.471 1.259 12.150 1.00 96.44 85 LEU A N 1
ATOM 654 C CA . LEU A 1 85 ? -0.760 1.521 11.400 1.00 96.44 85 LEU A CA 1
ATOM 655 C C . LEU A 1 85 ? -1.736 0.332 11.422 1.00 96.44 85 LEU A C 1
ATOM 657 O O . LEU A 1 85 ? -2.950 0.523 11.476 1.00 96.44 85 LEU A O 1
ATOM 661 N N . PHE A 1 86 ? -1.209 -0.896 11.421 1.00 98.25 86 PHE A N 1
ATOM 662 C CA . PHE A 1 86 ? -1.994 -2.130 11.498 1.00 98.25 86 PHE A CA 1
ATOM 663 C C . PHE A 1 86 ? -1.405 -3.107 12.515 1.00 98.25 86 PHE A C 1
ATOM 665 O O . PHE A 1 86 ? -0.207 -3.100 12.795 1.00 98.25 86 PHE A O 1
ATOM 672 N N . ASN A 1 87 ? -2.259 -3.984 13.041 1.00 98.25 87 ASN A N 1
ATOM 673 C CA . ASN A 1 87 ? -1.890 -4.995 14.031 1.00 98.25 87 ASN A CA 1
ATOM 674 C C . ASN A 1 87 ? -1.492 -6.330 13.394 1.00 98.25 87 ASN A C 1
ATOM 676 O O . ASN A 1 87 ? -0.737 -7.088 13.998 1.00 98.25 87 ASN A O 1
ATOM 680 N N . ALA A 1 88 ? -2.008 -6.631 12.202 1.00 98.06 88 ALA A N 1
ATOM 681 C CA . ALA A 1 88 ? -1.655 -7.827 11.449 1.00 98.06 88 ALA A CA 1
ATOM 682 C C . ALA A 1 88 ? -1.619 -7.564 9.945 1.00 98.06 88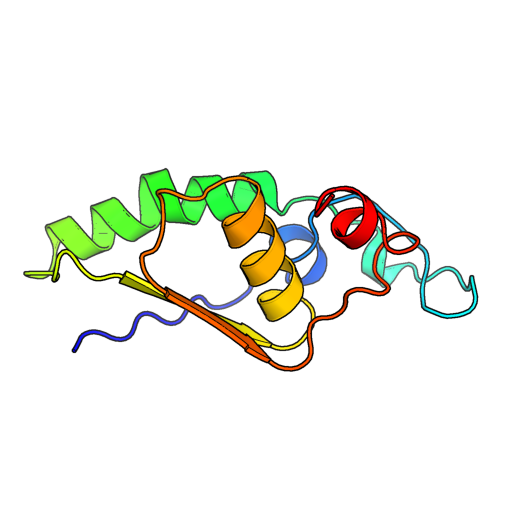 ALA A C 1
ATOM 684 O O . ALA A 1 88 ? -2.274 -6.658 9.426 1.00 98.06 88 ALA A O 1
ATOM 685 N N . TYR A 1 89 ? -0.853 -8.405 9.257 1.00 98.44 89 TYR A N 1
ATOM 686 C CA . TYR A 1 89 ? -0.515 -8.256 7.852 1.00 98.44 89 TYR A CA 1
ATOM 687 C C . TYR A 1 89 ? -0.649 -9.609 7.160 1.00 98.44 89 TYR A C 1
ATOM 689 O O . TYR A 1 89 ? -0.142 -10.615 7.654 1.00 98.44 89 TYR A O 1
ATOM 697 N N . VAL A 1 90 ? -1.310 -9.630 6.006 1.00 98.62 90 VAL A N 1
ATOM 698 C CA . VAL A 1 90 ? -1.400 -10.807 5.138 1.00 98.62 90 VAL A CA 1
ATOM 699 C C . VAL A 1 90 ? -0.895 -10.407 3.756 1.00 98.62 90 VAL A C 1
ATOM 701 O O . VAL A 1 90 ? -1.595 -9.747 2.987 1.00 98.62 90 VAL A O 1
ATOM 704 N N . ALA A 1 91 ? 0.347 -10.784 3.459 1.00 98.38 91 ALA A N 1
ATOM 705 C CA . ALA A 1 91 ? 0.986 -10.557 2.169 1.00 98.38 91 ALA A CA 1
ATOM 706 C C . ALA A 1 91 ? 0.927 -11.847 1.339 1.00 98.38 91 ALA A C 1
ATOM 708 O O . ALA A 1 91 ? 1.597 -12.827 1.657 1.00 98.38 91 ALA A O 1
ATOM 709 N N . ILE A 1 92 ? 0.107 -11.853 0.290 1.00 98.75 92 ILE A N 1
ATOM 710 C CA . ILE A 1 92 ? -0.105 -13.017 -0.574 1.00 98.75 92 ILE A CA 1
ATOM 711 C C . ILE A 1 92 ? 0.727 -12.837 -1.844 1.00 98.75 92 ILE A C 1
ATOM 713 O O . ILE A 1 92 ? 0.453 -11.932 -2.631 1.00 98.75 92 ILE A O 1
ATOM 717 N N . ASP A 1 93 ? 1.732 -13.688 -2.032 1.00 97.88 93 ASP A N 1
ATOM 718 C CA . ASP A 1 93 ? 2.641 -13.659 -3.188 1.00 97.88 93 ASP A CA 1
ATOM 719 C C . ASP A 1 93 ? 3.175 -12.238 -3.504 1.00 97.88 93 ASP A C 1
ATOM 721 O O . ASP A 1 93 ? 2.848 -11.643 -4.537 1.00 97.88 93 ASP A O 1
ATOM 725 N N . PRO A 1 94 ? 3.911 -11.608 -2.562 1.00 97.62 94 PRO A N 1
ATOM 726 C CA . PRO A 1 94 ? 4.385 -10.239 -2.725 1.00 97.62 94 PRO A CA 1
ATOM 727 C C . PRO A 1 94 ? 5.338 -10.113 -3.910 1.00 97.62 94 PRO A C 1
ATOM 729 O O . PRO A 1 94 ? 6.295 -10.876 -4.037 1.00 97.62 94 PRO A O 1
ATOM 732 N N . SER A 1 95 ? 5.134 -9.074 -4.725 1.00 97.06 95 SER A N 1
ATOM 733 C CA . SER A 1 95 ? 6.005 -8.724 -5.857 1.00 97.06 95 SER A CA 1
ATOM 734 C C . SER A 1 95 ? 7.366 -8.162 -5.405 1.00 97.06 95 SER A C 1
ATOM 736 O O . SER A 1 95 ? 7.766 -7.074 -5.810 1.00 97.06 95 SER A O 1
ATOM 738 N N . MET A 1 96 ? 8.096 -8.891 -4.555 1.00 95.88 96 MET A N 1
ATOM 739 C CA . MET A 1 96 ? 9.355 -8.463 -3.927 1.00 95.88 96 MET A CA 1
ATOM 740 C C . MET A 1 96 ? 10.492 -8.225 -4.921 1.00 95.88 96 MET A C 1
ATOM 742 O O . MET A 1 96 ? 11.487 -7.604 -4.568 1.00 95.88 96 MET A O 1
ATOM 746 N N . TRP A 1 97 ? 10.348 -8.684 -6.165 1.00 94.88 97 TRP A N 1
ATOM 747 C CA . TRP A 1 97 ? 11.265 -8.382 -7.264 1.00 94.88 97 TRP A CA 1
ATOM 748 C C . TRP A 1 97 ? 11.297 -6.893 -7.632 1.00 94.88 97 TRP A C 1
ATOM 750 O O . TRP A 1 97 ? 12.254 -6.461 -8.279 1.00 94.88 97 TRP A O 1
ATOM 760 N N . TRP A 1 98 ? 10.266 -6.130 -7.245 1.00 96.44 98 TRP A N 1
ATOM 761 C CA . TRP A 1 98 ? 10.087 -4.735 -7.627 1.00 96.44 98 TRP A CA 1
ATOM 762 C C . TRP A 1 98 ? 11.348 -3.905 -7.401 1.00 96.44 98 TRP A C 1
ATOM 764 O O . TRP A 1 98 ? 11.967 -3.973 -6.337 1.00 96.44 98 TRP A O 1
ATOM 774 N N . ASP A 1 99 ? 11.697 -3.112 -8.416 1.00 94.88 99 ASP A N 1
ATOM 775 C CA . ASP A 1 99 ? 12.799 -2.152 -8.379 1.00 94.88 99 ASP A CA 1
ATOM 776 C C . ASP A 1 99 ? 14.095 -2.753 -7.812 1.00 94.88 99 ASP A C 1
ATOM 778 O O . ASP A 1 99 ? 14.670 -2.256 -6.846 1.00 94.88 99 ASP A O 1
ATOM 782 N N . GLN A 1 100 ? 14.520 -3.880 -8.396 1.00 93.31 100 GLN A N 1
ATOM 783 C CA . GLN A 1 100 ? 15.733 -4.612 -8.007 1.00 93.31 100 GLN A CA 1
ATOM 784 C C . GLN A 1 100 ? 15.735 -5.042 -6.531 1.00 93.31 100 GLN A C 1
ATOM 786 O O . GLN A 1 100 ? 16.766 -5.015 -5.861 1.00 93.31 100 GLN A O 1
ATOM 791 N N . GLN A 1 101 ? 14.569 -5.445 -6.017 1.00 94.06 101 GLN A N 1
ATOM 792 C CA . GLN A 1 101 ? 14.398 -5.906 -4.638 1.00 94.06 101 GLN A CA 1
ATOM 793 C C . GLN A 1 101 ? 14.789 -4.859 -3.582 1.00 94.06 101 GLN A C 1
ATOM 795 O O . GLN A 1 101 ? 15.117 -5.220 -2.450 1.00 94.06 101 GLN A O 1
ATOM 800 N N . LYS A 1 102 ? 14.731 -3.557 -3.900 1.00 93.25 102 LYS A N 1
ATOM 801 C CA . LYS A 1 102 ? 15.073 -2.487 -2.943 1.00 93.25 102 LYS A CA 1
ATOM 802 C C . LYS A 1 102 ? 14.321 -2.599 -1.620 1.00 93.25 102 LYS A C 1
ATOM 804 O O . LYS A 1 102 ? 14.890 -2.301 -0.577 1.00 93.25 102 LYS A O 1
ATOM 809 N N . LEU A 1 103 ? 13.062 -3.042 -1.644 1.00 93.38 103 LEU A N 1
ATOM 810 C CA . LEU A 1 103 ? 12.280 -3.210 -0.419 1.00 93.38 103 LEU A C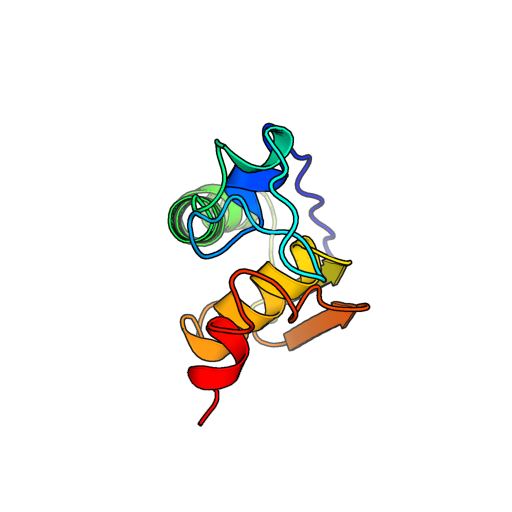A 1
ATOM 811 C C . LEU A 1 103 ? 12.836 -4.325 0.481 1.00 93.38 103 LEU A C 1
ATOM 813 O O . LEU A 1 103 ? 12.849 -4.173 1.697 1.00 93.38 103 LEU A O 1
ATOM 817 N N . LEU A 1 104 ? 13.339 -5.419 -0.101 1.00 91.75 104 LEU A N 1
ATOM 818 C CA . LEU A 1 104 ? 13.966 -6.506 0.658 1.00 91.75 104 LEU A CA 1
ATOM 819 C C . LEU A 1 104 ? 15.252 -6.031 1.346 1.00 91.75 104 LEU A C 1
ATOM 821 O O . LEU A 1 104 ? 15.521 -6.404 2.480 1.00 91.75 104 LEU A O 1
ATOM 825 N N . GLN A 1 105 ? 16.010 -5.160 0.681 1.00 90.50 105 GLN A N 1
ATOM 826 C CA . GLN A 1 105 ? 17.250 -4.591 1.218 1.00 90.50 105 GLN A CA 1
ATOM 827 C C . GLN A 1 105 ? 17.013 -3.655 2.417 1.00 90.50 105 GLN A C 1
ATOM 829 O O . GLN A 1 105 ? 17.941 -3.393 3.172 1.00 90.50 105 GLN A O 1
ATOM 834 N N . GLN A 1 106 ? 15.784 -3.159 2.608 1.00 87.81 106 GLN A N 1
ATOM 835 C CA . GLN A 1 106 ? 15.400 -2.338 3.764 1.00 87.81 106 GLN A CA 1
ATOM 836 C C . GLN A 1 106 ? 15.002 -3.173 4.987 1.00 87.81 106 GLN A C 1
ATOM 838 O O . GLN A 1 106 ? 14.868 -2.621 6.073 1.00 87.81 106 GLN A O 1
ATOM 843 N N . ALA A 1 107 ? 14.780 -4.479 4.820 1.00 75.06 107 ALA A N 1
ATOM 844 C CA . ALA A 1 107 ? 14.299 -5.370 5.874 1.00 75.06 107 ALA A CA 1
ATOM 845 C C . ALA A 1 107 ? 15.430 -5.966 6.746 1.00 75.06 107 ALA A C 1
ATOM 847 O O . ALA A 1 107 ? 15.232 -7.019 7.352 1.00 75.06 107 ALA A O 1
ATOM 848 N N . GLY A 1 108 ? 16.605 -5.324 6.771 1.00 57.88 108 GLY A N 1
ATOM 849 C CA . GLY A 1 108 ? 17.808 -5.752 7.496 1.00 57.88 108 GLY A CA 1
ATOM 850 C C . GLY A 1 108 ? 18.083 -4.935 8.748 1.00 57.88 108 GLY A C 1
ATOM 851 O O . GLY A 1 108 ? 17.959 -3.693 8.670 1.00 57.88 108 GLY A O 1
#

pLDDT: mean 95.86, std 5.14, range [57.88, 98.75]

Radius of gyration: 14.42 Å; chains: 1; bounding box: 37×24×38 Å

InterPro domains:
  IPR000801 Esterase-like [PF00756] (6-101)
  IPR029058 Alpha/Beta hydrolase fold [G3DSA:3.40.50.1820] (1-108)
  IPR029058 Alpha/Beta hydrolase fold [SSF53474] (1-106)
  IPR052558 Siderophore Hydrolyzing Esterase D [PTHR40841] (8-106)

Organism: NCBI:txid2728022